Protein AF-A0A9P0PG84-F1 (afdb_monomer_lite)

Foldseek 3Di:
DPPVVVVVVLVVLVVCVVCVVVLLVVLVVQLPDPPPVSNVVSVVVSCVCPPPVNVVVSVVVNVVSVVVVVVVPD

Radius of gyration: 15.68 Å; chains: 1; bounding box: 42×26×35 Å

Secondary structure (DSSP, 8-state):
--HHHHHHHHHHHHHHHHHHHHHHHHHHHHHTSS-HHHHHHHHHHHHHHT-HHHHHHHHHHHHHHHHHHHHH--

Organism: Acanthoscelides obtectus (NCBI:txid200917)

Structure (mmCIF, N/CA/C/O backbone):
data_AF-A0A9P0PG84-F1
#
_entry.id   AF-A0A9P0PG84-F1
#
loop_
_atom_site.group_PDB
_atom_site.id
_atom_site.type_symbol
_atom_site.label_atom_id
_atom_site.label_alt_id
_atom_site.label_comp_id
_atom_site.label_asym_id
_atom_site.label_entity_id
_atom_site.label_seq_id
_atom_site.pdbx_PDB_ins_code
_atom_site.Cartn_x
_atom_site.Cartn_y
_atom_site.Cartn_z
_atom_site.occupancy
_atom_site.B_iso_or_equiv
_atom_site.auth_seq_id
_atom_site.auth_comp_id
_atom_site.auth_asym_id
_atom_site.auth_ato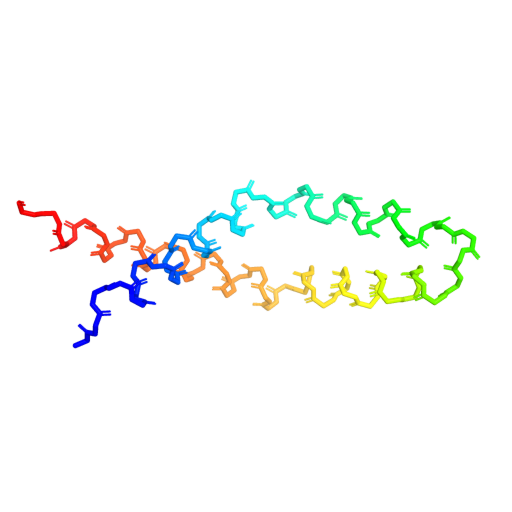m_id
_atom_site.pdbx_PDB_model_num
ATOM 1 N N . MET A 1 1 ? -22.166 19.401 9.011 1.00 50.50 1 MET A N 1
ATOM 2 C CA . MET A 1 1 ? -21.267 18.541 8.213 1.00 50.50 1 MET A CA 1
ATOM 3 C C . MET A 1 1 ? -22.100 18.025 7.054 1.00 50.50 1 MET A C 1
ATOM 5 O O . MET A 1 1 ? -23.173 17.520 7.334 1.00 50.50 1 MET A O 1
ATOM 9 N N . CYS A 1 2 ? -21.718 18.226 5.789 1.00 53.44 2 CYS A N 1
ATOM 10 C CA . CYS A 1 2 ? -22.494 17.634 4.692 1.00 53.44 2 CYS A CA 1
ATOM 11 C C . CYS A 1 2 ? -22.332 16.112 4.760 1.00 53.44 2 CYS A C 1
ATOM 13 O O . CYS A 1 2 ? -21.208 15.630 4.615 1.00 53.44 2 CYS A O 1
ATOM 15 N N . GLU A 1 3 ? -23.425 15.394 5.021 1.00 57.62 3 GLU A N 1
ATOM 16 C CA . GLU A 1 3 ? -23.450 13.938 5.230 1.00 57.62 3 GLU A CA 1
ATOM 17 C C . GLU A 1 3 ? -22.779 13.182 4.076 1.00 57.62 3 GLU A C 1
ATOM 19 O O . GLU A 1 3 ? -21.925 12.333 4.312 1.00 57.62 3 GLU A O 1
ATOM 24 N N . THR A 1 4 ? -23.037 13.591 2.830 1.00 62.72 4 THR A N 1
ATOM 25 C CA . THR A 1 4 ? -22.470 12.972 1.620 1.00 62.72 4 THR A CA 1
ATOM 26 C C . THR A 1 4 ? -20.942 12.917 1.628 1.00 62.72 4 THR A C 1
ATOM 28 O O . THR A 1 4 ? -20.350 11.872 1.383 1.00 62.72 4 THR A O 1
ATOM 31 N N . ARG A 1 5 ? -20.276 14.007 2.024 1.00 66.94 5 ARG A N 1
ATOM 32 C CA . ARG A 1 5 ? -18.806 14.119 1.986 1.00 66.94 5 ARG A CA 1
ATOM 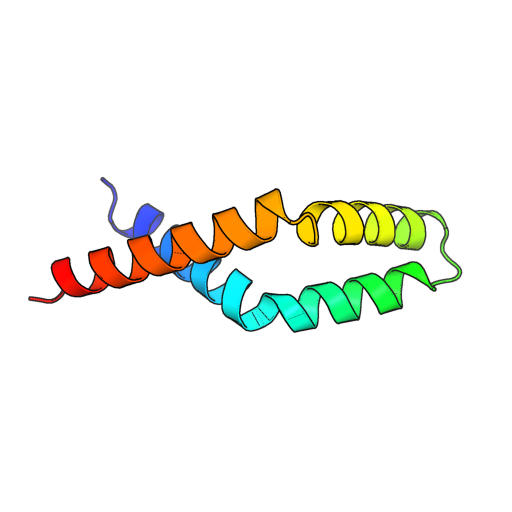33 C C . ARG A 1 5 ? -18.090 13.281 3.048 1.00 66.94 5 ARG A C 1
ATOM 35 O O . ARG A 1 5 ? -16.898 12.994 2.899 1.00 66.94 5 ARG A O 1
ATOM 42 N N . TRP A 1 6 ? -18.758 13.024 4.171 1.00 69.12 6 TRP A N 1
ATOM 43 C CA . TRP A 1 6 ? -18.215 12.240 5.282 1.00 69.12 6 TRP A CA 1
ATOM 44 C C . TRP A 1 6 ? -18.438 10.754 5.048 1.00 69.12 6 TRP A C 1
ATOM 46 O O . TRP A 1 6 ? -17.490 9.987 5.191 1.00 69.12 6 TRP A O 1
ATOM 56 N N . THR A 1 7 ? -19.634 10.379 4.594 1.00 73.69 7 THR A N 1
ATOM 57 C CA . THR A 1 7 ? -19.950 9.003 4.206 1.00 73.69 7 THR A CA 1
ATOM 58 C C . THR A 1 7 ? -19.054 8.526 3.064 1.00 73.69 7 THR A C 1
ATOM 60 O O . THR A 1 7 ? -18.479 7.451 3.162 1.00 73.69 7 THR A O 1
ATOM 63 N N . GLU A 1 8 ? -18.813 9.352 2.039 1.00 78.31 8 GLU A N 1
ATOM 64 C CA . GLU A 1 8 ? -17.881 9.017 0.947 1.00 78.31 8 GLU A CA 1
ATOM 65 C C . GLU A 1 8 ? -16.445 8.777 1.433 1.00 78.31 8 GLU A C 1
ATOM 67 O O . GLU A 1 8 ? -15.763 7.870 0.959 1.00 78.31 8 GLU A O 1
ATOM 72 N N . ARG A 1 9 ? -15.959 9.592 2.380 1.00 78.69 9 ARG A N 1
ATOM 73 C CA . ARG A 1 9 ? -14.607 9.430 2.944 1.00 78.69 9 ARG A CA 1
ATOM 74 C C . ARG A 1 9 ? -14.505 8.185 3.807 1.00 78.69 9 ARG A C 1
ATOM 76 O O . ARG A 1 9 ? -13.505 7.483 3.723 1.00 78.69 9 ARG A O 1
ATOM 83 N N . HIS A 1 10 ? -15.518 7.949 4.633 1.00 82.06 10 HIS A N 1
ATOM 84 C CA . HIS A 1 10 ? -15.621 6.762 5.469 1.00 82.06 10 HIS A CA 1
ATOM 85 C C . HIS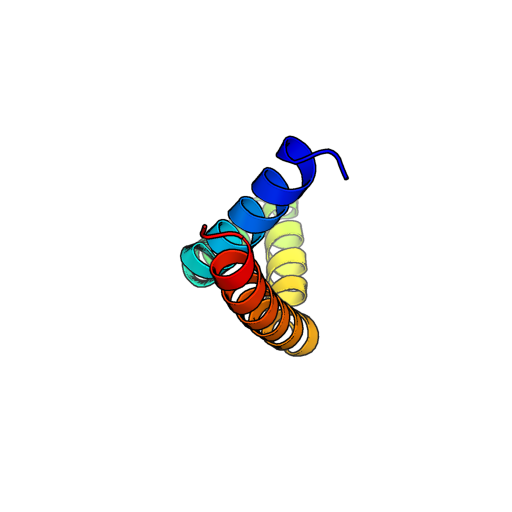 A 1 10 ? -15.580 5.495 4.609 1.00 82.06 10 HIS A C 1
ATOM 87 O O . HIS A 1 10 ? -14.708 4.651 4.811 1.00 82.06 10 HIS A O 1
ATOM 93 N N . ASP A 1 11 ? -16.422 5.439 3.577 1.00 84.56 11 ASP A N 1
ATOM 94 C CA . ASP A 1 11 ? -16.470 4.313 2.648 1.00 84.56 11 ASP A CA 1
ATOM 95 C C . ASP A 1 11 ? -15.141 4.145 1.900 1.00 84.56 11 ASP A C 1
ATOM 97 O O . ASP A 1 11 ? -14.605 3.045 1.810 1.00 84.56 11 ASP A O 1
ATOM 101 N N . SER A 1 12 ? -14.523 5.246 1.463 1.00 87.19 12 SER A N 1
ATOM 102 C CA . SER A 1 12 ? -13.209 5.208 0.806 1.00 87.19 12 SER A CA 1
ATOM 103 C C . SER A 1 12 ? -12.110 4.617 1.698 1.00 87.19 12 SER A C 1
ATOM 105 O O . SER A 1 12 ? -11.252 3.887 1.205 1.00 87.19 12 SER A O 1
ATOM 107 N N . VAL A 1 13 ? -12.119 4.912 3.003 1.00 89.56 13 VAL A N 1
ATOM 108 C CA . VAL A 1 13 ? -11.136 4.368 3.956 1.00 89.56 13 VAL A CA 1
ATOM 109 C C . VAL A 1 13 ? -11.354 2.869 4.170 1.00 89.56 13 VAL A C 1
ATOM 111 O O . VAL A 1 13 ? -10.389 2.109 4.127 1.00 89.56 13 VAL A O 1
ATOM 114 N N . LEU A 1 14 ? -12.605 2.422 4.318 1.00 87.62 14 LEU A N 1
ATOM 115 C CA . LEU A 1 14 ? -12.921 0.993 4.432 1.00 87.62 14 LEU A CA 1
ATOM 116 C C . LEU A 1 14 ? -12.617 0.222 3.139 1.00 87.62 14 LEU A C 1
ATOM 118 O O . LEU A 1 14 ? -12.113 -0.904 3.170 1.00 87.62 14 LEU A O 1
ATOM 122 N N . GLN A 1 15 ? -12.871 0.831 1.981 1.00 89.25 15 GLN A N 1
ATOM 123 C CA . GLN A 1 15 ? -12.477 0.271 0.693 1.00 89.25 15 GLN A CA 1
ATOM 124 C C . GLN A 1 15 ? -10.956 0.168 0.555 1.00 89.25 15 GLN A C 1
ATOM 126 O O . GLN A 1 15 ? -10.466 -0.799 -0.027 1.00 89.25 15 GLN A O 1
ATOM 131 N N . LEU A 1 16 ? -10.206 1.143 1.076 1.00 89.81 16 LEU A N 1
ATOM 132 C CA . LEU A 1 16 ? -8.749 1.091 1.086 1.00 89.81 16 LEU A CA 1
ATOM 133 C C . LEU A 1 16 ? -8.243 -0.048 1.979 1.00 89.81 16 LEU A C 1
ATOM 135 O O . LEU A 1 16 ? -7.405 -0.810 1.513 1.00 89.81 16 LEU A O 1
ATOM 139 N N . ASP A 1 17 ? -8.769 -0.198 3.200 1.00 91.69 17 ASP A N 1
ATOM 140 C CA . ASP A 1 17 ? -8.408 -1.290 4.125 1.00 91.69 17 ASP A CA 1
ATOM 141 C C . ASP A 1 17 ? -8.696 -2.665 3.500 1.00 91.69 17 ASP A C 1
ATOM 143 O O . ASP A 1 17 ? -7.805 -3.505 3.391 1.00 91.69 17 ASP A O 1
ATOM 147 N N . SER A 1 18 ? -9.904 -2.859 2.959 1.00 92.69 18 SER A N 1
ATOM 148 C CA . SER A 1 18 ? -10.306 -4.129 2.327 1.00 92.69 18 SER A CA 1
ATOM 149 C C . SER A 1 18 ? -9.530 -4.480 1.051 1.00 92.69 18 SER A C 1
ATOM 151 O O . SER A 1 18 ? -9.423 -5.655 0.704 1.00 92.69 18 SER A O 1
ATOM 153 N N . LYS A 1 19 ? -8.982 -3.488 0.338 1.00 94.75 19 LYS A N 1
ATOM 154 C CA . LYS A 1 19 ? -8.190 -3.689 -0.890 1.00 94.75 19 LYS A CA 1
ATOM 155 C C . LYS A 1 19 ? -6.685 -3.549 -0.660 1.00 94.75 19 LYS A C 1
ATOM 157 O O . LYS A 1 19 ? -5.930 -3.695 -1.621 1.00 94.75 19 LYS A O 1
ATOM 162 N N . PHE A 1 20 ? -6.239 -3.268 0.566 1.00 94.75 20 PHE A N 1
ATOM 163 C CA . PHE A 1 20 ? -4.862 -2.866 0.854 1.00 94.75 20 PHE A CA 1
ATOM 164 C C . PHE A 1 20 ? -3.845 -3.904 0.373 1.00 94.75 20 PHE A C 1
ATOM 166 O O . PHE A 1 20 ? -2.931 -3.573 -0.382 1.00 94.75 20 PHE A O 1
ATOM 173 N N . GLU A 1 21 ? -4.057 -5.176 0.719 1.00 95.19 21 GLU A N 1
ATOM 174 C CA . GLU A 1 21 ? -3.189 -6.279 0.291 1.00 95.19 21 GLU A CA 1
ATOM 175 C C . GLU A 1 21 ? -3.101 -6.374 -1.235 1.00 95.19 21 GLU A C 1
ATOM 177 O O . GLU A 1 21 ? -2.010 -6.500 -1.795 1.00 95.19 21 GLU A O 1
ATOM 182 N N . LYS A 1 22 ? -4.239 -6.223 -1.928 1.00 97.38 22 LYS A N 1
ATOM 183 C CA . LYS A 1 22 ? -4.281 -6.285 -3.390 1.00 97.38 22 LYS A CA 1
ATOM 184 C C . LYS A 1 22 ? -3.566 -5.103 -4.039 1.00 97.38 22 LYS A C 1
ATOM 186 O O . LYS A 1 22 ? -2.903 -5.273 -5.060 1.00 97.38 22 LYS A O 1
ATOM 191 N N . ILE A 1 23 ? -3.682 -3.910 -3.456 1.00 96.94 23 ILE A N 1
ATOM 192 C CA . ILE A 1 23 ? -2.966 -2.715 -3.916 1.00 96.94 23 ILE A CA 1
ATOM 193 C C . ILE A 1 23 ? -1.456 -2.933 -3.787 1.00 96.94 23 ILE A C 1
ATOM 195 O O . ILE A 1 23 ? -0.724 -2.682 -4.744 1.00 96.94 23 ILE A O 1
ATOM 199 N N . VAL A 1 24 ? -0.990 -3.449 -2.646 1.00 97.62 24 VAL A N 1
ATOM 200 C CA . VAL A 1 24 ? 0.431 -3.758 -2.424 1.00 97.62 24 VAL A CA 1
ATOM 201 C C . VAL A 1 24 ? 0.928 -4.818 -3.412 1.00 97.62 24 VAL A C 1
ATOM 203 O O . VAL A 1 24 ? 1.992 -4.642 -4.007 1.00 97.62 24 VAL A O 1
ATOM 206 N N . GLU A 1 25 ? 0.150 -5.879 -3.647 1.00 98.19 25 GLU A N 1
ATOM 207 C CA . GLU A 1 25 ? 0.466 -6.925 -4.629 1.00 98.19 25 GLU A CA 1
ATOM 208 C C . GLU A 1 25 ? 0.632 -6.340 -6.040 1.00 98.19 25 GLU A C 1
ATOM 210 O O . GLU A 1 25 ? 1.639 -6.585 -6.707 1.00 98.19 25 GLU A O 1
ATOM 215 N N . VAL A 1 26 ? -0.321 -5.519 -6.489 1.00 98.25 26 VAL A N 1
ATOM 216 C CA . VAL A 1 26 ? -0.283 -4.899 -7.820 1.00 98.25 26 VAL A CA 1
ATOM 217 C C . VAL A 1 26 ? 0.894 -3.935 -7.949 1.00 98.25 26 VAL A C 1
ATOM 219 O O . VAL A 1 26 ? 1.583 -3.956 -8.968 1.00 98.25 26 VAL A O 1
ATOM 222 N N . LEU A 1 27 ? 1.183 -3.130 -6.924 1.00 98.19 27 LEU A N 1
ATOM 223 C CA . LEU A 1 27 ? 2.348 -2.243 -6.936 1.00 98.19 27 LEU A CA 1
ATOM 224 C C . LEU A 1 27 ? 3.660 -3.025 -7.004 1.00 98.19 27 LEU A C 1
ATOM 226 O O . LEU A 1 27 ? 4.579 -2.600 -7.700 1.00 98.19 27 LEU A O 1
ATOM 230 N N . ASN A 1 28 ? 3.733 -4.186 -6.352 1.00 98.19 28 ASN A N 1
ATOM 231 C CA . ASN A 1 28 ? 4.881 -5.077 -6.466 1.00 98.19 28 ASN A CA 1
ATOM 232 C C . ASN A 1 28 ? 5.013 -5.681 -7.876 1.00 98.19 28 ASN A C 1
ATOM 234 O O . ASN A 1 28 ? 6.121 -5.840 -8.378 1.00 98.19 28 ASN A O 1
ATOM 238 N N . ILE A 1 29 ? 3.904 -5.993 -8.551 1.00 98.50 29 ILE A N 1
ATOM 239 C CA 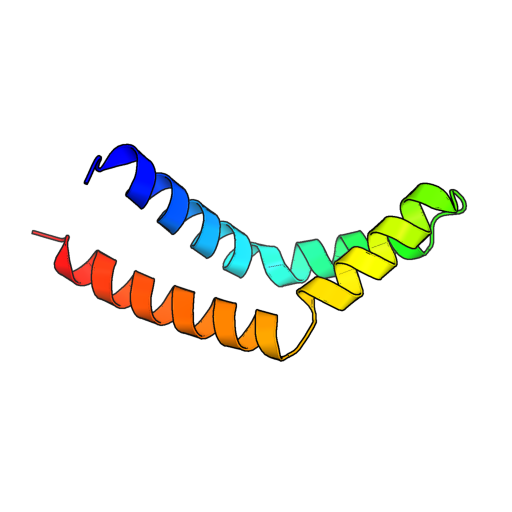. ILE A 1 29 ? 3.937 -6.440 -9.953 1.00 98.50 29 ILE A CA 1
ATOM 240 C C . ILE A 1 29 ? 4.442 -5.311 -10.862 1.00 98.50 29 ILE A C 1
ATOM 242 O O . ILE A 1 29 ? 5.344 -5.535 -11.671 1.00 98.50 29 ILE A O 1
ATOM 246 N N . ILE A 1 30 ? 3.896 -4.097 -10.718 1.00 98.44 30 ILE A N 1
ATOM 247 C CA . ILE A 1 30 ? 4.268 -2.936 -11.543 1.00 98.44 30 ILE A CA 1
ATOM 248 C C . ILE A 1 30 ? 5.728 -2.539 -11.301 1.00 98.44 30 ILE A C 1
ATOM 250 O O . ILE A 1 30 ? 6.423 -2.173 -12.248 1.00 98.44 30 ILE A O 1
ATOM 254 N N . SER A 1 31 ? 6.239 -2.670 -10.073 1.00 97.94 31 SER A N 1
ATOM 255 C CA . SER A 1 31 ? 7.640 -2.352 -9.787 1.00 97.94 31 SER A CA 1
ATOM 256 C C . SER A 1 31 ? 8.642 -3.269 -10.498 1.00 97.94 31 SER A C 1
ATOM 258 O O . SER A 1 31 ? 9.799 -2.891 -10.660 1.00 97.94 31 SER A O 1
ATOM 260 N N . ASN A 1 32 ? 8.198 -4.410 -11.033 1.00 97.31 32 ASN A N 1
ATOM 261 C CA . ASN A 1 32 ? 9.013 -5.311 -11.853 1.00 97.31 32 ASN A CA 1
ATOM 262 C C . ASN A 1 32 ? 8.856 -5.089 -13.373 1.00 97.31 32 ASN A C 1
ATOM 264 O O . ASN A 1 32 ? 9.425 -5.837 -14.172 1.00 97.31 32 ASN A O 1
ATOM 268 N N . TRP A 1 33 ? 8.079 -4.093 -13.810 1.00 98.19 33 TRP A N 1
ATOM 269 C CA . TRP A 1 33 ? 7.918 -3.791 -15.234 1.00 98.19 33 TRP A CA 1
ATOM 270 C C . TRP A 1 33 ? 9.195 -3.214 -15.853 1.00 98.19 33 TRP A C 1
ATOM 272 O O . TRP A 1 33 ? 10.004 -2.565 -15.197 1.00 98.19 33 TRP A O 1
ATOM 282 N N . LYS A 1 34 ? 9.358 -3.419 -17.168 1.00 97.50 34 LYS A N 1
ATOM 283 C CA . LYS A 1 34 ? 10.485 -2.853 -17.935 1.00 97.50 34 LYS A CA 1
ATOM 284 C C . LYS A 1 34 ? 10.419 -1.328 -18.054 1.00 97.50 34 LYS A C 1
ATOM 286 O O . LYS A 1 34 ? 11.456 -0.692 -18.237 1.00 97.50 34 LYS A O 1
ATOM 291 N N . ASP A 1 35 ? 9.216 -0.761 -17.988 1.00 98.12 35 ASP A N 1
ATOM 292 C CA . ASP A 1 35 ? 9.012 0.683 -17.930 1.00 98.12 35 ASP A CA 1
ATOM 293 C C . ASP A 1 35 ? 9.560 1.216 -16.601 1.00 98.12 35 ASP A C 1
ATOM 295 O O . ASP A 1 35 ? 8.972 1.009 -15.539 1.00 98.12 35 ASP A O 1
ATOM 299 N N . ARG A 1 36 ? 10.705 1.904 -16.675 1.00 96.94 36 ARG A N 1
ATOM 300 C CA . ARG A 1 36 ? 11.403 2.439 -15.500 1.00 96.94 36 ARG A CA 1
ATOM 301 C C . ARG A 1 36 ? 10.601 3.508 -14.772 1.00 96.94 36 ARG A C 1
ATOM 303 O O . ARG A 1 36 ? 10.719 3.606 -13.554 1.00 96.94 36 ARG A O 1
ATOM 310 N N . GLU A 1 37 ? 9.827 4.318 -15.489 1.00 98.12 37 GLU A N 1
ATOM 311 C CA . GLU A 1 37 ? 9.054 5.389 -14.867 1.00 98.12 37 GLU A CA 1
ATOM 312 C C . GLU A 1 37 ? 7.893 4.798 -14.065 1.00 98.12 37 GLU A C 1
ATOM 314 O O . GLU A 1 37 ? 7.724 5.129 -12.888 1.00 98.12 37 GLU A O 1
ATOM 319 N N . ALA A 1 38 ? 7.143 3.873 -14.671 1.00 97.75 38 ALA A N 1
ATOM 320 C CA . ALA A 1 38 ? 6.062 3.166 -13.991 1.00 97.75 38 ALA A CA 1
ATOM 321 C C . ALA A 1 38 ? 6.586 2.339 -12.806 1.00 97.75 38 ALA A C 1
ATOM 323 O O . ALA A 1 38 ? 6.054 2.444 -11.699 1.00 97.75 38 ALA A O 1
ATOM 324 N N . SER A 1 39 ? 7.662 1.574 -13.018 1.00 98.12 39 SER A N 1
ATOM 325 C CA . SER A 1 39 ? 8.288 0.741 -11.987 1.00 98.12 39 SER A CA 1
ATOM 326 C C . SER A 1 39 ? 8.766 1.571 -10.792 1.00 98.12 39 SER A C 1
ATOM 328 O O . SER A 1 39 ? 8.418 1.267 -9.650 1.00 98.12 39 SER A O 1
ATOM 330 N N . SER A 1 40 ? 9.493 2.667 -11.041 1.00 98.38 40 SER A N 1
ATOM 331 C CA . SER A 1 40 ? 10.017 3.522 -9.973 1.00 98.38 40 SER A CA 1
ATOM 332 C C . SER A 1 40 ? 8.897 4.178 -9.168 1.00 98.38 40 SER A C 1
ATOM 334 O O . SER A 1 40 ? 8.952 4.174 -7.938 1.00 98.38 40 SER A O 1
ATOM 336 N N . LYS A 1 41 ? 7.857 4.698 -9.832 1.00 98.31 41 LYS A N 1
ATOM 337 C CA . LYS A 1 41 ? 6.705 5.294 -9.139 1.00 98.31 41 LYS A CA 1
ATOM 338 C C . LYS A 1 41 ? 5.949 4.258 -8.309 1.00 98.31 41 LYS A C 1
ATOM 340 O O . LYS A 1 41 ? 5.552 4.566 -7.186 1.00 98.31 41 LYS A O 1
ATOM 345 N N . ALA A 1 42 ? 5.781 3.042 -8.831 1.00 98.31 42 ALA A N 1
ATOM 346 C CA . ALA A 1 42 ? 5.137 1.957 -8.103 1.00 98.31 42 ALA A CA 1
ATOM 347 C C . ALA A 1 42 ? 5.938 1.545 -6.863 1.00 98.31 42 ALA A C 1
ATOM 349 O O . ALA A 1 42 ? 5.349 1.390 -5.799 1.00 98.31 42 ALA A O 1
ATOM 350 N N . GLU A 1 43 ? 7.267 1.447 -6.959 1.00 98.31 43 GLU A N 1
ATOM 351 C CA . GLU A 1 43 ? 8.123 1.115 -5.814 1.00 98.31 43 GLU A CA 1
ATOM 352 C C . GLU A 1 43 ? 8.111 2.215 -4.742 1.00 98.31 43 GLU A C 1
ATOM 354 O O . GLU A 1 43 ? 7.983 1.921 -3.550 1.00 98.31 43 GLU A O 1
ATOM 359 N N . CYS A 1 44 ? 8.174 3.487 -5.155 1.00 98.19 44 CYS A N 1
ATOM 360 C CA . CYS A 1 44 ? 8.044 4.623 -4.244 1.00 98.19 44 CYS A CA 1
ATOM 361 C C . CYS A 1 44 ? 6.697 4.603 -3.515 1.00 98.19 44 CYS A C 1
ATOM 363 O O . CYS A 1 44 ? 6.656 4.739 -2.291 1.00 98.19 44 CYS A O 1
ATOM 365 N N . LEU A 1 45 ? 5.599 4.401 -4.250 1.00 97.88 45 LEU A N 1
ATOM 366 C CA . LEU A 1 45 ? 4.268 4.348 -3.657 1.00 97.88 45 LEU A CA 1
ATOM 367 C C . LEU A 1 45 ? 4.118 3.137 -2.733 1.00 97.88 45 LEU A C 1
ATOM 369 O O . LEU A 1 45 ? 3.649 3.310 -1.612 1.00 97.88 45 LEU A O 1
ATOM 373 N N . LYS A 1 46 ? 4.571 1.948 -3.158 1.00 98.00 46 LYS A N 1
ATOM 374 C CA . LYS A 1 46 ? 4.583 0.720 -2.348 1.00 98.00 46 LYS A CA 1
ATOM 375 C C . LYS A 1 46 ? 5.270 0.979 -1.013 1.00 98.00 46 LYS A C 1
ATOM 377 O O . LYS A 1 46 ? 4.656 0.785 0.026 1.00 98.00 46 LYS A O 1
ATOM 382 N N . THR A 1 47 ? 6.488 1.517 -1.051 1.00 97.56 47 THR A N 1
ATOM 383 C CA . THR A 1 47 ? 7.282 1.832 0.145 1.00 97.56 47 THR A CA 1
ATOM 384 C C . THR A 1 47 ? 6.559 2.806 1.077 1.00 97.56 47 THR A C 1
ATOM 386 O O . THR A 1 47 ? 6.541 2.605 2.291 1.00 97.56 47 THR A O 1
ATOM 389 N N . ALA A 1 48 ? 5.940 3.854 0.525 1.00 96.81 48 ALA A N 1
ATOM 390 C CA . ALA A 1 48 ? 5.209 4.841 1.313 1.00 96.81 48 ALA A CA 1
ATOM 391 C C . ALA A 1 48 ? 3.977 4.233 2.006 1.00 96.81 48 ALA A C 1
ATOM 393 O O . ALA A 1 48 ? 3.773 4.448 3.206 1.00 96.81 48 ALA A O 1
ATOM 394 N N . ILE A 1 49 ? 3.174 3.450 1.274 1.00 95.50 49 ILE A N 1
ATOM 395 C CA . ILE A 1 49 ? 1.939 2.874 1.819 1.00 95.50 49 ILE A CA 1
ATOM 396 C C . ILE A 1 49 ? 2.202 1.696 2.760 1.00 95.50 49 ILE A C 1
ATOM 398 O O . ILE A 1 49 ? 1.432 1.488 3.690 1.00 95.50 49 ILE A O 1
ATOM 402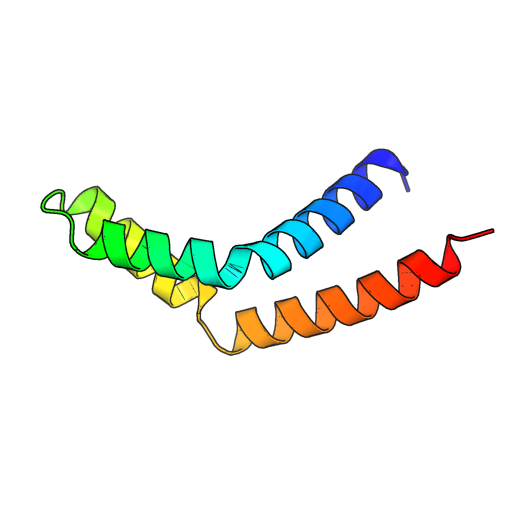 N N . THR A 1 50 ? 3.299 0.956 2.576 1.00 96.31 50 THR A N 1
ATOM 403 C CA . THR A 1 50 ? 3.698 -0.121 3.493 1.00 96.31 50 THR A CA 1
ATOM 404 C C . THR A 1 50 ? 4.521 0.383 4.676 1.00 96.31 50 THR A C 1
ATOM 406 O O . THR A 1 50 ? 5.054 -0.425 5.435 1.00 96.31 50 THR A O 1
ATOM 409 N N . SER A 1 51 ? 4.664 1.702 4.857 1.00 96.88 51 SER A N 1
ATOM 410 C CA . SER A 1 51 ? 5.311 2.229 6.056 1.00 96.88 51 SER A CA 1
ATOM 411 C C . SER A 1 51 ? 4.484 1.876 7.294 1.00 96.88 51 SER A C 1
ATOM 413 O O . SER A 1 51 ? 3.260 2.029 7.312 1.00 96.88 51 SER A O 1
ATOM 415 N N . THR A 1 52 ? 5.153 1.437 8.360 1.00 94.31 52 THR A N 1
ATOM 416 C CA . THR A 1 52 ? 4.491 1.040 9.612 1.00 94.31 52 THR A CA 1
ATOM 417 C C . THR A 1 52 ? 3.594 2.148 10.156 1.00 94.31 52 THR A C 1
ATOM 419 O O . THR A 1 52 ? 2.492 1.880 10.628 1.00 94.31 52 THR A O 1
ATOM 422 N N . GLN A 1 53 ? 4.036 3.405 10.043 1.00 95.25 53 GLN A N 1
ATOM 423 C CA . GLN A 1 53 ? 3.259 4.561 10.478 1.00 95.25 53 GLN A CA 1
ATOM 424 C C . GLN A 1 53 ? 1.928 4.664 9.726 1.00 95.25 53 GLN A C 1
ATOM 426 O O . GLN A 1 53 ? 0.901 4.904 10.360 1.00 95.25 53 GLN A O 1
ATOM 431 N N . LEU A 1 54 ? 1.922 4.467 8.403 1.00 92.88 54 LEU A N 1
ATOM 432 C CA . LEU A 1 54 ? 0.698 4.546 7.607 1.00 92.88 54 LEU A CA 1
ATOM 433 C C . LEU A 1 54 ? -0.232 3.363 7.883 1.00 92.88 54 LEU A C 1
ATOM 435 O O . LEU A 1 54 ? -1.423 3.586 8.075 1.00 92.88 54 LEU A O 1
ATOM 439 N N . ILE A 1 55 ? 0.305 2.143 7.982 1.00 94.50 55 ILE A N 1
ATOM 440 C CA . ILE A 1 55 ? -0.479 0.933 8.286 1.00 94.50 55 ILE A CA 1
ATOM 441 C C . ILE A 1 55 ? -1.192 1.071 9.636 1.00 94.50 55 ILE A C 1
ATOM 443 O O . ILE A 1 55 ? -2.407 0.896 9.720 1.00 94.50 55 ILE A O 1
ATOM 447 N N . VAL A 1 56 ? -0.454 1.430 10.691 1.00 94.88 56 VAL A N 1
ATOM 448 C CA . VAL A 1 56 ? -1.029 1.603 12.034 1.00 94.88 56 VAL A CA 1
ATOM 449 C C . VAL A 1 56 ? -2.057 2.733 12.035 1.00 94.88 56 VAL A C 1
ATOM 451 O O . VAL A 1 56 ? -3.149 2.568 12.571 1.00 94.88 56 VAL A O 1
ATOM 454 N N . SER A 1 57 ? -1.746 3.861 11.389 1.00 94.38 57 SER A N 1
ATOM 455 C CA . SER A 1 57 ? -2.671 4.998 11.306 1.00 94.38 57 SER A CA 1
ATOM 456 C C . SER A 1 57 ? -3.963 4.640 10.568 1.00 94.38 57 SER A C 1
ATOM 458 O O . SER A 1 57 ? -5.042 5.017 11.021 1.00 94.38 57 SER A O 1
ATOM 460 N N . LEU A 1 58 ? -3.870 3.890 9.464 1.00 92.56 58 LEU A N 1
ATOM 461 C CA . LEU A 1 58 ? -5.024 3.406 8.708 1.00 92.56 58 LEU A CA 1
ATOM 462 C C . LEU A 1 58 ? -5.889 2.484 9.569 1.00 92.56 58 LEU A C 1
ATOM 464 O O . LEU A 1 58 ? -7.108 2.651 9.591 1.00 92.56 58 LEU A O 1
ATOM 468 N N . LYS A 1 59 ? -5.272 1.564 10.322 1.00 92.00 59 LYS A N 1
ATOM 469 C CA . LYS A 1 59 ? -6.025 0.630 11.159 1.00 92.00 59 LYS A CA 1
ATOM 470 C C . LYS A 1 59 ? -6.748 1.331 12.304 1.00 92.00 59 LYS A C 1
ATOM 472 O O . LYS A 1 59 ? -7.953 1.154 12.453 1.00 92.00 59 LYS A O 1
ATOM 477 N N . CYS A 1 60 ? -6.052 2.211 13.027 1.00 92.94 60 CYS A N 1
ATOM 478 C CA . CYS A 1 60 ? -6.665 3.032 14.072 1.00 92.94 60 CYS A CA 1
ATOM 479 C C . CYS A 1 60 ? -7.814 3.889 13.525 1.00 92.94 60 CYS A C 1
ATOM 481 O O . CYS A 1 60 ? -8.848 4.033 14.175 1.00 92.94 60 CYS A O 1
ATOM 483 N N . LEU A 1 61 ? -7.651 4.456 12.324 1.00 90.38 61 LEU A N 1
ATOM 484 C CA . LEU A 1 61 ? -8.705 5.231 11.679 1.00 90.38 61 LEU A CA 1
ATOM 485 C C . LEU A 1 61 ? -9.924 4.358 11.357 1.00 90.38 61 LEU A C 1
ATOM 487 O O . LEU A 1 61 ? -11.042 4.776 11.647 1.00 90.38 61 LEU A O 1
ATOM 491 N N . CYS A 1 62 ? -9.727 3.157 10.806 1.00 88.31 62 CYS A N 1
ATOM 492 C CA . CYS A 1 62 ? -10.817 2.215 10.540 1.00 88.31 62 CYS A CA 1
ATOM 493 C C . CYS A 1 62 ? -11.577 1.845 11.819 1.00 88.31 62 CYS A C 1
ATOM 495 O O . CYS A 1 62 ? -12.807 1.853 11.812 1.00 88.31 62 CYS A O 1
ATOM 497 N N . ASP A 1 63 ? -10.867 1.599 12.923 1.00 88.25 63 ASP A N 1
ATOM 498 C CA . ASP A 1 63 ? -11.480 1.259 14.211 1.00 88.25 63 ASP A CA 1
ATOM 499 C C . ASP A 1 63 ? -12.336 2.417 14.754 1.00 88.25 63 ASP A C 1
ATOM 501 O O . ASP A 1 63 ? -13.487 2.218 15.147 1.00 88.25 63 ASP A O 1
ATOM 505 N N . ILE A 1 64 ? -11.825 3.654 14.707 1.00 88.44 64 ILE A N 1
ATOM 506 C CA . ILE A 1 64 ? -12.588 4.853 15.098 1.00 88.44 64 ILE A CA 1
ATOM 507 C C . ILE A 1 64 ? -13.830 5.007 14.213 1.00 88.44 64 ILE A C 1
ATOM 509 O O . ILE A 1 64 ? -14.932 5.248 14.710 1.00 88.44 64 ILE A O 1
ATOM 513 N N . LEU A 1 65 ? -13.665 4.848 12.900 1.00 82.44 65 LEU A N 1
ATOM 514 C CA . LEU A 1 65 ? -14.748 4.982 11.934 1.00 82.44 65 LEU A CA 1
ATOM 515 C C . LEU A 1 65 ? -15.836 3.916 12.140 1.00 82.44 65 LEU A C 1
ATOM 517 O O . LEU A 1 65 ? -17.025 4.240 12.067 1.00 82.44 65 LEU A O 1
ATOM 521 N N . ALA A 1 66 ? -15.459 2.677 12.464 1.00 80.31 66 ALA A N 1
ATOM 522 C CA . ALA A 1 66 ? -16.390 1.603 12.805 1.00 80.31 66 ALA A CA 1
ATOM 523 C C . ALA A 1 66 ? -17.212 1.933 14.063 1.00 80.31 66 ALA A C 1
ATOM 525 O O . ALA A 1 66 ? -18.423 1.706 14.093 1.00 80.31 66 ALA A O 1
ATOM 526 N N . LEU A 1 67 ? -16.592 2.537 15.082 1.00 78.75 67 LEU A N 1
ATOM 527 C CA . LEU A 1 67 ? -17.305 2.999 16.277 1.00 78.75 67 LEU A CA 1
ATOM 528 C C . LEU A 1 67 ? -18.281 4.141 15.955 1.00 78.75 67 LEU A C 1
ATOM 530 O O . LEU A 1 67 ? -19.403 4.145 16.455 1.00 78.75 67 LEU A O 1
ATOM 534 N N . THR A 1 68 ? -17.903 5.082 15.085 1.00 72.56 68 THR A N 1
ATOM 535 C CA . THR A 1 68 ? -18.778 6.213 14.718 1.00 72.56 68 THR A CA 1
ATOM 536 C C . THR A 1 68 ? -19.974 5.825 13.845 1.00 72.56 68 THR A C 1
ATOM 538 O O . THR A 1 68 ? -21.046 6.413 13.991 1.00 72.56 68 THR A O 1
ATOM 541 N N . VAL A 1 69 ? -19.847 4.805 12.989 1.00 63.97 69 VAL A N 1
ATOM 542 C CA . VAL A 1 69 ? -20.987 4.289 12.209 1.00 63.97 69 VAL A CA 1
ATOM 543 C C . VAL A 1 69 ? -22.051 3.688 13.115 1.00 63.97 69 VAL A C 1
ATOM 545 O O . VAL A 1 69 ? -23.231 3.983 12.942 1.00 63.97 69 VAL A O 1
ATOM 548 N N . ASN A 1 70 ? -21.641 2.937 14.138 1.00 57.12 70 ASN A N 1
ATOM 549 C CA . ASN A 1 70 ? -22.571 2.364 15.112 1.00 57.12 70 ASN A CA 1
ATOM 550 C C . ASN A 1 70 ? -23.309 3.429 15.944 1.00 57.12 70 ASN A C 1
ATOM 552 O O . ASN A 1 70 ? -24.392 3.160 16.449 1.00 57.12 70 ASN A O 1
ATOM 556 N N . LEU A 1 71 ? -22.766 4.645 16.058 1.00 54.16 71 LEU A N 1
ATOM 557 C CA . LEU A 1 71 ? -23.425 5.773 16.731 1.00 54.16 71 LEU A CA 1
ATOM 558 C C . LEU A 1 71 ? -24.403 6.537 15.826 1.00 54.16 71 LEU A C 1
ATOM 560 O O . LEU A 1 71 ? -25.237 7.288 16.326 1.00 54.16 71 LEU A O 1
ATOM 564 N N . THR A 1 72 ? -24.300 6.356 14.507 1.00 53.31 72 THR A N 1
ATOM 565 C CA . THR A 1 72 ? -25.185 6.996 13.515 1.00 53.31 72 THR A CA 1
ATOM 566 C C . THR A 1 72 ? -26.350 6.075 13.120 1.00 53.31 72 THR A C 1
ATOM 568 O O . THR A 1 72 ? -27.284 6.507 12.451 1.00 53.31 72 THR A O 1
ATOM 571 N N . GLY A 1 73 ? -26.330 4.815 13.573 1.00 51.41 73 GLY A N 1
ATOM 572 C CA . GLY A 1 73 ? -27.442 3.876 13.468 1.00 51.41 73 GLY A CA 1
ATOM 573 C C . GLY A 1 73 ? -28.513 4.159 14.519 1.00 51.4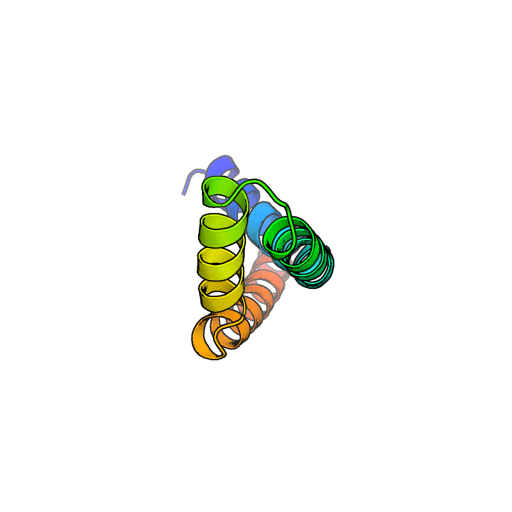1 73 GLY A C 1
ATOM 574 O O . GLY A 1 73 ? -28.392 3.734 15.668 1.00 51.41 73 GLY A O 1
ATOM 575 N N . LYS A 1 74 ? -29.562 4.867 14.102 1.00 38.38 74 LYS A N 1
ATOM 576 C CA . LYS A 1 74 ? -30.860 4.934 14.771 1.00 38.38 74 LYS A CA 1
ATOM 577 C C . LYS A 1 74 ? -31.923 4.406 13.820 1.00 38.38 74 LYS A C 1
ATOM 579 O O . LYS A 1 74 ? -31.814 4.725 12.615 1.00 38.38 74 LYS A O 1
#

Sequence (74 aa):
MCETRWTERHDSVLQLDSKFEKIVEVLNIISNWKDREASSKAECLKTAITSTQLIVSLKCLCDILALTVNLTGK

pLDDT: mean 86.94, std 15.05, range [38.38, 98.5]